Protein AF-A0A067M827-F1 (afdb_monomer)

Structure (mmCIF, N/CA/C/O backbone):
data_AF-A0A067M827-F1
#
_entry.id   AF-A0A067M827-F1
#
loop_
_atom_site.group_PDB
_atom_site.id
_atom_site.type_symbol
_atom_site.label_atom_id
_atom_site.label_alt_id
_atom_site.label_comp_id
_atom_site.label_asym_id
_atom_site.label_entity_id
_atom_site.label_seq_id
_atom_site.pdbx_PDB_ins_code
_atom_site.Cartn_x
_atom_site.Cartn_y
_atom_site.Cartn_z
_atom_site.occupancy
_atom_site.B_iso_or_equiv
_atom_site.auth_seq_id
_atom_site.auth_comp_id
_atom_site.auth_asym_id
_atom_site.auth_atom_id
_atom_site.pdbx_PDB_model_num
ATOM 1 N N . GLY A 1 1 ? 26.924 -1.541 -29.065 1.00 45.91 1 GLY A N 1
ATOM 2 C CA . GLY A 1 1 ? 27.030 -0.251 -28.357 1.00 45.91 1 GLY A CA 1
ATOM 3 C C . GLY A 1 1 ? 28.458 0.233 -28.459 1.00 45.91 1 GLY A C 1
ATOM 4 O O . GLY A 1 1 ? 29.341 -0.614 -28.509 1.00 45.91 1 GLY A O 1
ATOM 5 N N . ALA A 1 2 ? 28.676 1.545 -28.560 1.00 57.31 2 ALA A N 1
ATOM 6 C CA . ALA A 1 2 ? 30.017 2.132 -28.521 1.00 57.31 2 ALA A CA 1
ATOM 7 C C . ALA A 1 2 ? 30.667 1.875 -27.148 1.00 57.31 2 ALA A C 1
ATOM 9 O O . ALA A 1 2 ? 29.958 1.841 -26.142 1.00 57.31 2 ALA A O 1
ATOM 10 N N . ALA A 1 3 ? 31.983 1.651 -27.117 1.00 63.56 3 ALA A N 1
ATOM 11 C CA . ALA A 1 3 ? 32.717 1.482 -25.865 1.00 63.56 3 ALA A CA 1
ATOM 12 C C . ALA A 1 3 ? 32.660 2.792 -25.051 1.00 63.56 3 ALA A C 1
ATOM 14 O O . ALA A 1 3 ? 32.793 3.860 -25.654 1.00 63.56 3 ALA A O 1
ATOM 15 N N . PRO A 1 4 ? 32.415 2.736 -23.728 1.00 71.69 4 PRO A N 1
ATOM 16 C CA . PRO A 1 4 ? 32.413 3.931 -22.895 1.00 71.69 4 PRO A CA 1
ATOM 17 C C . PRO A 1 4 ? 33.818 4.530 -22.843 1.00 71.69 4 PRO A C 1
ATOM 19 O O . PRO A 1 4 ? 34.810 3.802 -22.839 1.00 71.69 4 PRO A O 1
ATOM 22 N N . ASP A 1 5 ? 33.881 5.856 -22.803 1.00 85.19 5 ASP A N 1
ATOM 23 C CA . ASP A 1 5 ? 35.130 6.586 -22.621 1.00 85.19 5 ASP A CA 1
ATOM 24 C C . ASP A 1 5 ? 35.617 6.329 -21.184 1.00 85.19 5 ASP A C 1
ATOM 26 O O . ASP A 1 5 ? 34.855 6.505 -20.226 1.00 85.19 5 ASP A O 1
ATOM 30 N N . VAL A 1 6 ? 36.837 5.813 -21.034 1.00 88.88 6 VAL A N 1
ATOM 31 C CA . VAL A 1 6 ? 37.409 5.361 -19.753 1.00 88.88 6 VAL A CA 1
ATOM 32 C C . VAL A 1 6 ? 38.687 6.132 -19.437 1.00 88.88 6 VAL A C 1
ATOM 34 O O . VAL A 1 6 ? 39.402 6.539 -20.349 1.00 88.88 6 VAL A O 1
ATOM 37 N N . ASP A 1 7 ? 38.962 6.361 -18.155 1.00 88.69 7 ASP A N 1
ATOM 38 C CA . ASP A 1 7 ? 40.200 6.992 -17.698 1.00 88.69 7 ASP A CA 1
ATOM 39 C C . ASP A 1 7 ? 41.394 6.019 -17.725 1.00 88.69 7 ASP A C 1
ATOM 41 O O . ASP A 1 7 ? 41.264 4.832 -18.036 1.00 88.69 7 ASP A O 1
ATOM 45 N N . ASP A 1 8 ? 42.573 6.522 -17.354 1.00 90.69 8 ASP A N 1
ATOM 46 C CA . ASP A 1 8 ? 43.815 5.741 -17.280 1.00 90.69 8 ASP A CA 1
ATOM 47 C C . ASP A 1 8 ? 43.753 4.577 -16.260 1.00 90.69 8 ASP A C 1
ATOM 49 O O . ASP A 1 8 ? 44.629 3.710 -16.254 1.00 90.69 8 ASP A O 1
ATOM 53 N N . LEU A 1 9 ? 42.724 4.533 -15.400 1.00 86.81 9 LEU A N 1
ATOM 54 C CA . LEU A 1 9 ? 42.446 3.465 -14.432 1.00 86.81 9 LEU A CA 1
ATOM 55 C C . LEU A 1 9 ? 41.333 2.509 -14.903 1.00 86.81 9 LEU A C 1
ATOM 57 O O . LEU A 1 9 ? 40.995 1.562 -14.190 1.00 86.81 9 LEU A O 1
ATOM 61 N N . GLY A 1 10 ? 40.775 2.724 -16.098 1.00 84.00 10 GLY A N 1
ATOM 62 C CA . GLY A 1 10 ? 39.690 1.925 -16.664 1.00 84.00 10 GLY A CA 1
ATOM 63 C C . GLY A 1 10 ? 38.307 2.245 -16.089 1.00 84.00 10 GLY A C 1
ATOM 64 O O . GLY A 1 10 ? 37.377 1.457 -16.275 1.00 84.00 10 GLY A O 1
ATOM 65 N N . LEU A 1 11 ? 38.148 3.371 -15.387 1.00 85.31 11 LEU A N 1
ATOM 66 C CA . LEU A 1 11 ? 36.860 3.833 -14.881 1.00 85.31 11 LEU A CA 1
ATOM 67 C C . LEU A 1 11 ? 36.136 4.664 -15.948 1.00 85.31 11 LEU A C 1
ATOM 69 O O . LEU A 1 11 ? 36.762 5.501 -16.596 1.00 85.31 11 LEU A O 1
ATOM 73 N N . PRO A 1 12 ? 34.816 4.492 -16.133 1.00 86.00 12 PRO A N 1
ATOM 74 C CA . PRO A 1 12 ? 34.054 5.310 -17.070 1.00 86.00 12 PRO A CA 1
ATOM 75 C C . PRO A 1 12 ? 34.134 6.795 -16.692 1.00 86.00 12 PRO A C 1
ATOM 77 O O . PRO A 1 12 ? 33.763 7.173 -15.581 1.00 86.00 12 PRO A O 1
ATOM 80 N N . THR A 1 13 ? 34.558 7.652 -17.623 1.00 85.75 13 THR A N 1
ATOM 81 C CA . THR A 1 13 ? 34.613 9.115 -17.420 1.00 85.75 13 THR A CA 1
ATOM 82 C C . THR A 1 13 ? 33.229 9.760 -17.468 1.00 85.75 13 THR A C 1
ATOM 84 O O . THR A 1 13 ? 33.041 10.905 -17.054 1.00 85.75 13 THR A O 1
ATOM 87 N N . SER A 1 14 ? 32.233 9.010 -17.940 1.00 77.88 14 SER A N 1
ATOM 88 C CA . SER A 1 14 ? 30.823 9.371 -17.910 1.00 77.88 14 SER A CA 1
ATOM 89 C C . SER A 1 14 ? 29.989 8.221 -17.338 1.00 77.88 14 SER A C 1
ATOM 91 O O . SER A 1 14 ? 30.293 7.048 -17.574 1.00 77.88 14 SER A O 1
ATOM 93 N N . PRO A 1 15 ? 28.930 8.523 -16.567 1.00 73.56 15 PRO A N 1
ATOM 94 C CA . PRO A 1 15 ? 28.070 7.492 -16.009 1.00 73.56 15 PRO A CA 1
ATOM 95 C C . PRO A 1 15 ? 27.348 6.758 -17.142 1.00 73.56 15 PRO A C 1
ATOM 97 O O . PRO A 1 15 ? 26.574 7.349 -17.891 1.00 73.56 15 PRO A O 1
ATOM 100 N N . THR A 1 16 ? 27.570 5.450 -17.244 1.00 75.38 16 THR A N 1
ATOM 101 C CA . THR A 1 16 ? 26.966 4.597 -18.281 1.00 75.38 16 THR A CA 1
ATOM 102 C C . THR A 1 16 ? 25.440 4.541 -18.204 1.00 75.38 16 THR A C 1
ATOM 104 O O . THR A 1 16 ? 24.781 4.334 -19.217 1.00 75.38 16 THR A O 1
ATOM 107 N N . TRP A 1 17 ? 24.876 4.716 -17.007 1.00 80.88 17 TRP A N 1
ATOM 108 C CA . TRP A 1 17 ? 23.445 4.891 -16.761 1.00 80.88 17 TRP A CA 1
ATOM 109 C C . TRP A 1 17 ? 23.229 5.411 -15.333 1.00 80.88 17 TRP A C 1
ATOM 111 O O . TRP A 1 17 ? 24.093 5.262 -14.468 1.00 80.88 17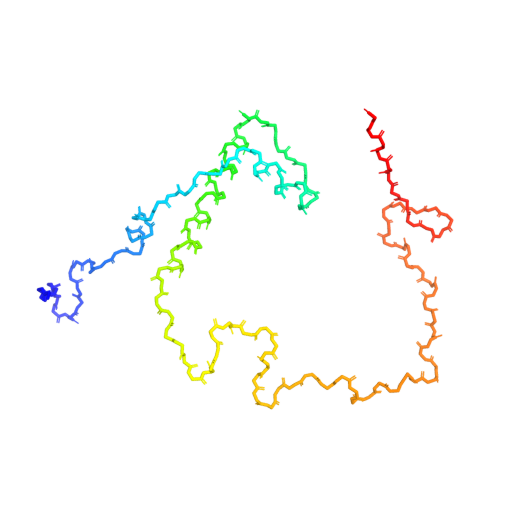 TRP A O 1
ATOM 121 N N . SER A 1 18 ? 22.067 6.015 -15.080 1.00 82.50 18 SER A N 1
ATOM 122 C CA . SER A 1 18 ? 21.645 6.452 -13.747 1.00 82.50 18 SER A CA 1
ATOM 123 C C . SER A 1 18 ? 20.378 5.710 -13.331 1.00 82.50 18 SER A C 1
ATOM 125 O O . SER A 1 18 ? 19.383 5.720 -14.057 1.00 82.50 18 SER A O 1
ATOM 127 N N . VAL A 1 19 ? 20.394 5.108 -12.138 1.00 81.75 19 VAL A N 1
ATOM 128 C CA . VAL A 1 19 ? 19.215 4.455 -11.542 1.00 81.75 19 VAL A CA 1
ATOM 129 C C . VAL A 1 19 ? 18.067 5.452 -11.401 1.00 81.75 19 VAL A C 1
ATOM 131 O O . VAL A 1 19 ? 16.937 5.138 -11.757 1.00 81.75 19 VAL A O 1
ATOM 134 N N . ASN A 1 20 ? 18.352 6.681 -10.961 1.00 81.06 20 ASN A N 1
ATOM 135 C CA . ASN A 1 20 ? 17.335 7.725 -10.843 1.00 81.06 20 ASN A CA 1
ATOM 136 C C . ASN A 1 20 ? 16.728 8.073 -12.200 1.00 81.06 20 ASN A C 1
ATOM 138 O O . ASN A 1 20 ? 15.518 8.241 -12.291 1.00 81.06 20 ASN A O 1
ATOM 142 N N . GLN A 1 21 ? 17.539 8.147 -13.257 1.00 81.31 21 GLN A N 1
ATOM 143 C CA . GLN A 1 21 ? 17.046 8.409 -14.609 1.00 81.31 21 GLN A CA 1
ATOM 144 C C . GLN A 1 21 ? 16.178 7.255 -15.129 1.00 81.31 21 GLN A C 1
ATOM 146 O O . GLN A 1 21 ? 15.137 7.501 -15.734 1.00 81.31 21 GLN A O 1
ATOM 151 N N . LEU A 1 22 ? 16.561 6.010 -14.833 1.00 81.44 22 LEU A N 1
ATOM 152 C CA . LEU A 1 22 ? 15.780 4.821 -15.167 1.00 81.44 22 LEU A CA 1
ATOM 153 C C . LEU A 1 22 ? 14.437 4.806 -14.424 1.00 81.44 22 LEU A C 1
ATOM 155 O O . LEU A 1 22 ? 13.390 4.703 -15.054 1.00 81.44 22 LEU A O 1
ATOM 159 N N . LEU A 1 23 ? 14.442 4.983 -13.102 1.00 77.12 23 LEU A N 1
ATOM 160 C CA . LEU A 1 23 ? 13.221 5.030 -12.292 1.00 77.12 23 LEU A CA 1
ATOM 161 C C . LEU A 1 23 ? 12.320 6.208 -12.689 1.00 77.12 23 LEU A C 1
ATOM 163 O O . LEU A 1 23 ? 11.101 6.066 -12.736 1.00 77.12 23 LEU A O 1
ATOM 167 N N . SER A 1 24 ? 12.925 7.342 -13.058 1.00 80.44 24 SER A N 1
ATOM 168 C CA . SER A 1 24 ? 12.226 8.540 -13.537 1.00 80.44 24 SER A CA 1
ATOM 169 C C . SER A 1 24 ? 11.585 8.376 -14.919 1.00 80.44 24 SER A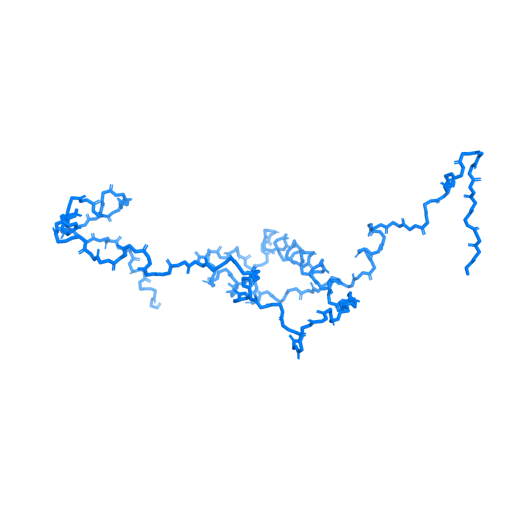 C 1
ATOM 171 O O . SER A 1 24 ? 10.779 9.222 -15.306 1.00 80.44 24 SER A O 1
ATOM 173 N 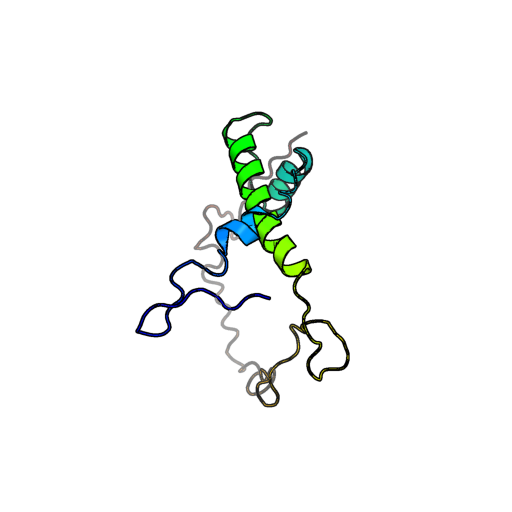N . SER A 1 25 ? 11.900 7.308 -15.652 1.00 80.81 25 SER A N 1
ATOM 174 C CA . SER A 1 25 ? 11.302 7.029 -16.961 1.00 80.81 25 SER A CA 1
ATOM 175 C C . SER A 1 25 ? 9.966 6.281 -16.877 1.00 80.81 25 SER A C 1
ATOM 177 O O . SER A 1 25 ? 9.192 6.307 -17.831 1.00 80.81 25 SER A O 1
ATOM 179 N N . TYR A 1 26 ? 9.651 5.657 -15.735 1.00 81.38 26 TYR A N 1
ATOM 180 C CA . TYR A 1 26 ? 8.400 4.912 -15.573 1.00 81.38 26 TYR A CA 1
ATOM 181 C C . TYR A 1 26 ? 7.208 5.844 -15.333 1.00 81.38 26 TYR A C 1
ATOM 183 O O . TYR A 1 26 ? 7.367 6.841 -14.630 1.00 81.38 26 TYR A O 1
ATOM 191 N N . PRO A 1 27 ? 6.010 5.553 -15.856 1.00 79.38 27 PRO A N 1
ATOM 192 C CA . PRO A 1 27 ? 4.832 6.369 -15.582 1.00 79.38 27 PRO A CA 1
ATOM 193 C C . PRO A 1 27 ? 4.465 6.306 -14.093 1.00 79.38 27 PRO A C 1
ATOM 195 O O . PRO A 1 27 ? 4.480 5.234 -13.497 1.00 79.38 27 PRO A O 1
ATOM 198 N N . THR A 1 28 ? 4.124 7.447 -13.490 1.00 77.81 28 THR A N 1
ATOM 199 C CA . THR A 1 28 ? 3.562 7.477 -12.132 1.00 77.81 28 THR A CA 1
ATOM 200 C C . THR A 1 28 ? 2.049 7.272 -12.229 1.00 77.81 28 THR A C 1
ATOM 202 O O . THR A 1 28 ? 1.364 8.137 -12.787 1.00 77.81 28 THR A O 1
ATOM 205 N N . PRO A 1 29 ? 1.494 6.162 -11.720 1.00 79.62 29 PRO A N 1
ATOM 206 C CA . PRO A 1 29 ? 0.056 5.956 -11.744 1.00 79.62 29 PRO A CA 1
ATOM 207 C C . PRO A 1 29 ? -0.633 6.943 -10.803 1.00 79.62 29 PRO A C 1
ATOM 209 O O . PRO A 1 29 ? -0.166 7.224 -9.700 1.00 79.62 29 PRO A O 1
ATOM 212 N N . THR A 1 30 ? -1.764 7.483 -11.251 1.00 80.12 30 THR A N 1
ATOM 213 C CA . THR A 1 30 ? -2.583 8.378 -10.431 1.00 80.12 30 THR A CA 1
ATOM 214 C C . THR A 1 30 ? -3.604 7.555 -9.656 1.00 80.12 30 THR A C 1
ATOM 216 O O . THR A 1 30 ? -4.408 6.834 -10.247 1.00 80.12 30 THR A O 1
ATOM 219 N N . LEU A 1 31 ? -3.578 7.665 -8.330 1.00 84.31 31 LEU A N 1
ATOM 220 C CA . LEU A 1 31 ? -4.570 7.053 -7.451 1.00 84.31 31 LEU A CA 1
ATOM 221 C C . LEU A 1 31 ? -5.894 7.815 -7.535 1.00 84.31 31 LEU A C 1
ATOM 223 O O . LEU A 1 31 ? -5.937 9.029 -7.343 1.00 84.31 31 LEU A O 1
ATOM 227 N N . ALA A 1 32 ? -6.990 7.099 -7.794 1.00 89.06 32 ALA A N 1
ATOM 228 C CA . ALA A 1 32 ? -8.320 7.690 -7.710 1.00 89.06 32 ALA A CA 1
ATOM 229 C C . ALA A 1 32 ? -8.638 8.049 -6.242 1.00 89.06 32 ALA A C 1
ATOM 231 O O . ALA A 1 32 ? -8.386 7.213 -5.368 1.00 89.06 32 ALA A O 1
ATOM 232 N N . PRO A 1 33 ? -9.257 9.210 -5.953 1.00 87.00 33 PRO A N 1
ATOM 233 C CA . PRO A 1 33 ? -9.526 9.648 -4.579 1.00 87.00 33 PRO A CA 1
ATOM 234 C C . PRO A 1 33 ? -10.268 8.605 -3.730 1.00 87.00 33 PRO A C 1
ATOM 236 O O . PRO A 1 33 ? -9.846 8.279 -2.623 1.00 87.00 33 PRO A O 1
ATOM 239 N N . GLY A 1 34 ? -11.297 7.965 -4.297 1.00 90.25 34 GLY A N 1
ATOM 240 C CA . GLY A 1 34 ? -12.046 6.909 -3.607 1.00 90.25 34 GLY A CA 1
ATOM 241 C C . GLY A 1 34 ? -11.221 5.656 -3.277 1.00 90.25 34 GLY A C 1
ATOM 242 O O . GLY A 1 34 ? -11.569 4.916 -2.362 1.00 90.25 34 GLY A O 1
ATOM 243 N N . THR A 1 35 ? -10.106 5.416 -3.976 1.00 91.50 35 THR A N 1
ATOM 244 C CA . THR A 1 35 ? -9.190 4.311 -3.640 1.00 91.50 35 THR A CA 1
ATOM 245 C C . THR A 1 35 ? -8.388 4.629 -2.386 1.00 91.50 35 THR A C 1
ATOM 247 O O . THR A 1 35 ? -8.201 3.745 -1.555 1.00 91.50 35 THR A O 1
ATOM 250 N N . LEU A 1 36 ? -7.956 5.882 -2.210 1.00 91.00 36 LEU A N 1
ATOM 251 C CA . LEU A 1 36 ? -7.231 6.300 -1.011 1.00 91.00 36 LEU A CA 1
ATOM 252 C C . LEU A 1 36 ? -8.117 6.178 0.232 1.00 91.00 36 LEU A C 1
ATOM 254 O O . LEU A 1 36 ? -7.676 5.617 1.234 1.00 91.00 36 LEU A O 1
ATOM 258 N N . VAL A 1 37 ? -9.376 6.614 0.139 1.00 92.88 37 VAL A N 1
ATOM 259 C CA . VAL A 1 37 ? -10.370 6.450 1.212 1.00 92.88 37 VAL A CA 1
ATOM 260 C C . VAL A 1 37 ? -10.557 4.972 1.553 1.00 92.88 37 VAL A C 1
ATOM 262 O O . VAL A 1 37 ? -10.390 4.576 2.704 1.00 92.88 37 VAL A O 1
ATOM 265 N N . ARG A 1 38 ? -10.784 4.128 0.539 1.00 93.62 38 ARG A N 1
ATOM 266 C CA . ARG A 1 38 ? -10.950 2.682 0.728 1.00 93.62 38 ARG A CA 1
ATOM 267 C C . ARG A 1 38 ? -9.728 2.019 1.374 1.00 93.62 38 ARG A C 1
ATOM 269 O O . ARG A 1 38 ? -9.883 1.101 2.173 1.00 93.62 38 ARG A O 1
ATOM 276 N N . LEU A 1 39 ? -8.514 2.452 1.034 1.00 93.81 39 LEU A N 1
ATOM 277 C CA . LEU A 1 39 ? -7.290 1.939 1.656 1.00 93.81 39 LEU A CA 1
ATOM 278 C C . LEU A 1 39 ? -7.208 2.303 3.141 1.00 93.81 39 LEU A C 1
ATOM 280 O O . LEU A 1 39 ? -6.807 1.460 3.939 1.00 93.81 39 LEU A O 1
ATOM 284 N N . HIS A 1 40 ? -7.624 3.514 3.521 1.00 94.19 40 HIS A N 1
ATOM 285 C CA . HIS A 1 40 ? -7.669 3.912 4.929 1.00 94.19 40 HIS A CA 1
ATOM 286 C C . HIS A 1 40 ? -8.698 3.090 5.698 1.00 94.19 40 HIS A C 1
ATOM 288 O O . HIS A 1 40 ? -8.377 2.568 6.760 1.00 94.19 40 HIS A O 1
ATOM 294 N N . GLU A 1 41 ? -9.882 2.879 5.126 1.00 93.56 41 GLU A N 1
ATOM 295 C CA . GLU A 1 41 ? -10.910 2.025 5.728 1.00 93.56 41 GLU A CA 1
ATOM 296 C C . GLU A 1 41 ? -10.402 0.595 5.969 1.00 93.56 41 GLU A C 1
ATOM 298 O O . GLU A 1 41 ? -10.562 0.057 7.063 1.00 93.56 41 GLU A O 1
ATOM 303 N N . LEU A 1 42 ? -9.735 -0.011 4.978 1.00 95.69 42 LEU A N 1
ATOM 304 C CA . LEU A 1 42 ? -9.166 -1.360 5.098 1.00 95.69 42 LEU A CA 1
ATOM 305 C C . LEU A 1 42 ? -8.027 -1.443 6.121 1.00 95.69 42 LEU A C 1
ATOM 307 O O . LEU A 1 42 ? -7.835 -2.489 6.736 1.00 95.69 42 LEU A O 1
ATOM 311 N N . ALA A 1 43 ? -7.283 -0.353 6.302 1.00 94.62 43 ALA A N 1
ATOM 312 C CA . ALA A 1 43 ? -6.221 -0.243 7.294 1.00 94.62 43 ALA A CA 1
ATOM 313 C C . ALA A 1 43 ? -6.732 0.170 8.688 1.00 94.62 43 ALA A C 1
ATOM 315 O O . ALA A 1 43 ? -5.918 0.367 9.588 1.00 94.62 43 ALA A O 1
ATOM 316 N N . ALA A 1 44 ? -8.053 0.315 8.871 1.00 93.31 44 ALA A N 1
ATOM 317 C CA . ALA A 1 44 ? -8.671 0.865 10.080 1.00 93.31 44 ALA A CA 1
ATOM 318 C C . ALA A 1 44 ? -8.126 2.259 10.467 1.00 93.31 44 ALA A C 1
ATOM 320 O O . ALA A 1 44 ? -8.029 2.606 11.644 1.00 93.31 44 ALA A O 1
ATOM 321 N N . LEU A 1 45 ? -7.776 3.066 9.463 1.00 92.81 45 LEU A N 1
ATOM 322 C CA . LEU A 1 45 ? -7.314 4.444 9.599 1.00 92.81 45 LEU A CA 1
ATOM 323 C C . LEU A 1 45 ? -8.431 5.432 9.255 1.00 92.81 45 LEU A C 1
ATOM 325 O O . LEU A 1 45 ? -9.332 5.146 8.467 1.00 92.81 45 LEU A O 1
ATOM 329 N N . VAL A 1 46 ? -8.334 6.640 9.809 1.00 91.62 46 VAL A N 1
ATOM 330 C CA . VAL A 1 46 ? -9.206 7.758 9.435 1.00 91.62 46 VAL A CA 1
ATOM 331 C C . VAL A 1 46 ? -8.597 8.467 8.220 1.00 91.62 46 VAL A C 1
ATOM 333 O O . VAL A 1 46 ? -7.461 8.936 8.320 1.00 91.62 46 VAL A O 1
ATOM 336 N N . PRO A 1 47 ? -9.301 8.552 7.075 1.00 90.88 47 PRO A N 1
ATOM 337 C CA . PRO A 1 47 ? -8.782 9.244 5.902 1.00 90.88 47 PRO A CA 1
ATOM 338 C C . PRO A 1 47 ? -8.710 10.762 6.135 1.00 90.88 47 PRO A C 1
ATOM 340 O O . PRO A 1 47 ? -9.575 11.321 6.820 1.00 90.88 47 PRO A O 1
ATOM 343 N N . PRO A 1 48 ? -7.714 11.454 5.550 1.00 91.75 48 PRO A N 1
ATOM 344 C CA . PRO A 1 48 ? -7.707 12.910 5.525 1.00 91.75 48 PRO A CA 1
ATOM 345 C C . PRO A 1 48 ? -8.896 13.441 4.700 1.00 91.75 48 PRO A C 1
ATOM 347 O O . PRO A 1 48 ? -9.395 12.730 3.825 1.00 91.75 48 PRO A O 1
ATOM 350 N N . PRO A 1 49 ? -9.360 14.680 4.945 1.00 91.06 49 PRO A N 1
ATOM 351 C CA . PRO A 1 49 ? -10.465 15.262 4.189 1.00 91.06 49 PRO A CA 1
ATOM 352 C C . PRO A 1 49 ? -10.166 15.344 2.687 1.00 91.06 49 PRO A C 1
ATOM 354 O O . PRO A 1 49 ? -9.072 15.746 2.283 1.00 91.06 49 PRO A O 1
ATOM 357 N N . ASP A 1 50 ? -11.157 15.029 1.854 1.00 84.62 50 ASP A N 1
ATOM 358 C CA . ASP A 1 50 ? -11.025 15.134 0.400 1.00 84.62 50 ASP A CA 1
ATOM 359 C C . ASP A 1 50 ? -10.654 16.566 -0.016 1.00 84.62 50 ASP A C 1
ATOM 361 O O . ASP A 1 50 ? -11.283 17.546 0.389 1.00 84.62 50 ASP A O 1
ATOM 365 N N . GLY A 1 51 ? -9.613 16.688 -0.841 1.00 84.06 51 GLY A N 1
ATOM 366 C CA . GLY A 1 51 ? -9.101 17.979 -1.309 1.00 84.06 51 GLY A CA 1
ATOM 367 C C . GLY A 1 51 ? -8.204 18.717 -0.311 1.00 84.06 51 GLY A C 1
ATOM 368 O O . GLY A 1 51 ? -7.750 19.819 -0.620 1.00 84.06 51 GLY A O 1
ATOM 369 N N . SER A 1 52 ? -7.903 18.131 0.853 1.00 91.06 52 SER A N 1
ATOM 370 C CA . SER A 1 52 ? -6.907 18.693 1.767 1.00 91.06 52 SER A CA 1
ATOM 371 C C . SER A 1 52 ? -5.483 18.593 1.178 1.00 91.06 52 SER A C 1
ATOM 373 O O . SER A 1 52 ? -5.208 17.745 0.310 1.00 91.06 52 SER A O 1
ATOM 375 N N . PRO A 1 53 ? -4.541 19.455 1.609 1.00 92.44 53 PRO A N 1
ATOM 376 C CA . PRO A 1 53 ? -3.146 19.348 1.186 1.00 92.44 53 PRO A CA 1
ATOM 377 C C . PRO A 1 53 ? -2.520 18.020 1.632 1.00 92.44 53 PRO A C 1
ATOM 379 O O . PRO A 1 53 ? -1.724 17.445 0.890 1.00 92.44 53 PRO A O 1
ATOM 382 N N . GLU A 1 54 ? -2.930 17.488 2.785 1.00 91.00 54 GLU A N 1
ATOM 383 C CA . GLU A 1 54 ? -2.510 16.176 3.284 1.00 91.00 54 GLU A CA 1
ATOM 384 C C . GLU A 1 54 ? -3.002 15.049 2.370 1.00 91.00 54 GLU A C 1
ATOM 386 O O . GLU A 1 54 ? -2.223 14.168 2.013 1.00 91.00 54 GLU A O 1
ATOM 391 N N . PHE A 1 55 ? -4.260 15.104 1.916 1.00 92.19 55 PHE A N 1
ATOM 392 C CA . PHE A 1 55 ? -4.815 14.136 0.965 1.00 92.19 55 PHE A CA 1
ATOM 393 C C . PHE A 1 55 ? -4.022 14.113 -0.348 1.00 92.19 55 PHE A C 1
ATOM 395 O O . PHE A 1 55 ? -3.699 13.051 -0.891 1.00 92.19 55 PHE A O 1
ATOM 402 N N . SER A 1 56 ? -3.687 15.299 -0.857 1.00 90.69 56 SER A N 1
ATOM 403 C CA . SER A 1 56 ? -2.929 15.459 -2.102 1.00 90.69 56 SER A CA 1
ATOM 404 C C . SER A 1 56 ? -1.481 14.982 -1.952 1.00 90.69 56 SER A C 1
ATOM 406 O O . SER A 1 56 ? -0.957 14.312 -2.843 1.00 90.69 56 SER A O 1
ATOM 408 N N . GLY A 1 57 ? -0.847 15.285 -0.814 1.00 91.75 57 GLY A N 1
ATOM 409 C CA . GLY A 1 57 ? 0.490 14.800 -0.472 1.00 91.75 57 GLY A CA 1
ATOM 410 C C . GLY A 1 57 ? 0.539 13.276 -0.413 1.00 91.75 57 GLY A C 1
ATOM 411 O O . GLY A 1 57 ? 1.346 12.661 -1.108 1.00 91.75 57 GLY A O 1
ATOM 412 N N . LEU A 1 58 ? -0.400 12.667 0.311 1.00 91.56 58 LEU A N 1
ATOM 413 C CA . LEU A 1 58 ? -0.472 11.218 0.474 1.00 91.56 58 LEU A CA 1
ATOM 414 C C . LEU A 1 58 ? -0.776 10.491 -0.843 1.00 91.56 58 LEU A C 1
ATOM 416 O O . LEU A 1 58 ? -0.194 9.447 -1.131 1.00 91.56 58 LEU A O 1
ATOM 420 N N . SER A 1 59 ? -1.642 11.065 -1.684 1.00 91.00 59 SER A N 1
ATOM 421 C CA . SER A 1 59 ? -1.924 10.534 -3.025 1.00 91.00 59 SER A CA 1
ATOM 422 C C . SER A 1 59 ? -0.673 10.515 -3.906 1.00 91.00 59 SER A C 1
ATOM 424 O O . SER A 1 59 ? -0.448 9.549 -4.638 1.00 91.00 59 SER A O 1
ATOM 426 N N . ARG A 1 60 ? 0.152 11.567 -3.828 1.00 91.00 60 ARG A N 1
ATOM 427 C CA . ARG A 1 60 ? 1.420 11.655 -4.563 1.00 91.00 60 ARG A CA 1
ATOM 428 C C . ARG A 1 60 ? 2.425 10.624 -4.056 1.00 91.00 60 ARG A C 1
ATOM 430 O O . ARG A 1 60 ? 2.979 9.888 -4.864 1.00 91.00 60 ARG A O 1
ATOM 437 N N . GLU A 1 61 ? 2.624 10.550 -2.744 1.00 90.69 61 GLU A N 1
ATOM 438 C CA . GLU A 1 61 ? 3.574 9.622 -2.116 1.00 90.69 61 GLU A CA 1
ATOM 439 C C . GLU A 1 61 ? 3.230 8.160 -2.421 1.00 90.69 61 GLU A C 1
ATOM 441 O O . GLU A 1 61 ? 4.088 7.386 -2.847 1.00 90.69 61 GLU A O 1
ATOM 446 N N . LEU A 1 62 ? 1.954 7.782 -2.300 1.00 91.38 62 LEU A N 1
ATOM 447 C CA . LEU A 1 62 ? 1.502 6.444 -2.677 1.00 91.38 62 LEU A CA 1
ATOM 448 C C . LEU A 1 62 ? 1.685 6.179 -4.178 1.00 91.38 62 LEU A C 1
ATOM 450 O O . LEU A 1 62 ? 2.073 5.075 -4.555 1.00 91.38 62 LEU A O 1
ATOM 454 N N . GLY A 1 63 ? 1.453 7.173 -5.039 1.00 89.62 63 GLY A N 1
ATOM 455 C CA . GLY A 1 63 ? 1.708 7.055 -6.478 1.00 89.62 63 GLY A CA 1
ATOM 456 C C . GLY A 1 63 ? 3.181 6.780 -6.800 1.00 89.62 63 GLY A C 1
ATOM 457 O O . GLY A 1 63 ? 3.486 5.921 -7.630 1.00 89.62 63 GLY A O 1
ATOM 458 N N . GLU A 1 64 ? 4.103 7.454 -6.109 1.00 87.94 64 GLU A N 1
ATOM 459 C CA . GLU A 1 64 ? 5.546 7.220 -6.235 1.00 87.94 64 GLU A CA 1
ATOM 460 C C . GLU A 1 64 ? 5.944 5.813 -5.770 1.00 87.94 64 GLU A C 1
ATOM 462 O O . GLU A 1 64 ? 6.726 5.140 -6.444 1.00 87.94 64 GLU A O 1
ATOM 467 N N . LEU A 1 65 ? 5.363 5.322 -4.673 1.00 88.81 65 LEU A N 1
ATOM 468 C CA . LEU A 1 65 ? 5.589 3.951 -4.209 1.00 88.81 65 LEU A CA 1
ATOM 469 C C . LEU A 1 65 ? 5.071 2.915 -5.209 1.00 88.81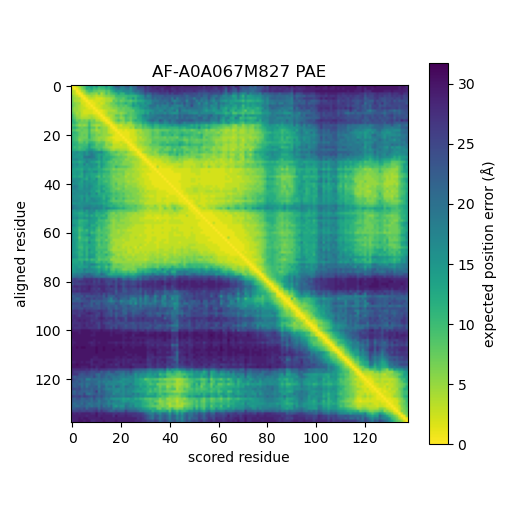 65 LEU A C 1
ATOM 471 O O . LEU A 1 65 ? 5.774 1.952 -5.521 1.00 88.81 65 LEU A O 1
ATOM 475 N N . ILE A 1 66 ? 3.868 3.119 -5.754 1.00 88.94 66 ILE A N 1
ATOM 476 C CA . ILE A 1 66 ? 3.303 2.211 -6.757 1.00 88.94 66 ILE A CA 1
ATOM 477 C C . ILE A 1 66 ? 4.216 2.166 -7.981 1.00 88.94 66 ILE A C 1
ATOM 479 O O . ILE A 1 66 ? 4.551 1.078 -8.437 1.00 88.94 66 ILE A O 1
ATOM 483 N N . ARG A 1 67 ? 4.691 3.315 -8.467 1.00 86.38 67 ARG A N 1
ATOM 484 C CA . ARG A 1 67 ? 5.624 3.392 -9.600 1.00 86.38 67 ARG A CA 1
ATOM 485 C C . ARG A 1 67 ? 6.863 2.513 -9.406 1.00 86.38 67 ARG A C 1
ATOM 487 O O . ARG A 1 67 ? 7.276 1.821 -10.335 1.00 86.38 67 ARG A O 1
ATOM 494 N N . LEU A 1 68 ? 7.453 2.524 -8.210 1.00 85.44 68 LEU A N 1
ATOM 495 C CA . LEU A 1 68 ? 8.613 1.686 -7.895 1.00 85.44 68 LEU A CA 1
ATOM 496 C C . LEU A 1 68 ? 8.268 0.193 -7.956 1.00 85.44 68 LEU A C 1
ATOM 498 O O . LEU A 1 68 ? 9.025 -0.594 -8.520 1.00 85.44 68 LEU A O 1
ATOM 502 N N . VAL A 1 69 ? 7.111 -0.198 -7.421 1.00 85.25 69 VAL A N 1
ATOM 503 C CA . VAL A 1 69 ? 6.637 -1.590 -7.460 1.00 85.25 69 VAL A CA 1
ATOM 504 C C . VAL A 1 69 ? 6.296 -2.021 -8.889 1.00 85.25 69 VAL A C 1
ATOM 506 O O . VAL A 1 69 ? 6.548 -3.159 -9.277 1.00 85.25 69 VAL A O 1
ATOM 509 N N . GLU A 1 70 ? 5.767 -1.121 -9.712 1.00 82.81 70 GLU A N 1
ATOM 510 C CA . GLU A 1 70 ? 5.473 -1.416 -11.112 1.00 82.81 70 GLU A CA 1
ATOM 511 C C . GLU A 1 70 ? 6.727 -1.625 -11.954 1.00 82.81 70 GLU A C 1
ATOM 513 O O . GLU A 1 70 ? 6.706 -2.468 -12.848 1.00 82.81 70 GLU A O 1
ATOM 518 N N . ALA A 1 71 ? 7.836 -0.957 -11.629 1.00 81.19 71 ALA A N 1
ATOM 519 C CA . ALA A 1 71 ? 9.116 -1.205 -12.286 1.00 81.19 71 ALA A CA 1
ATOM 520 C C . ALA A 1 71 ? 9.583 -2.666 -12.125 1.00 81.19 71 ALA A C 1
ATOM 522 O O . ALA A 1 71 ? 10.204 -3.217 -13.032 1.00 81.19 71 ALA A O 1
ATOM 523 N N . VAL A 1 72 ? 9.222 -3.334 -11.021 1.00 82.00 72 VAL A N 1
ATOM 524 C CA . VAL A 1 72 ? 9.525 -4.761 -10.804 1.00 82.00 72 VAL A CA 1
ATOM 525 C C . VAL A 1 72 ? 8.789 -5.655 -11.804 1.00 82.00 72 VAL A C 1
ATOM 527 O O . VAL A 1 72 ? 9.327 -6.682 -12.207 1.00 82.00 72 VAL A O 1
ATOM 530 N N . LYS A 1 73 ? 7.602 -5.254 -12.283 1.00 78.19 73 LYS A N 1
ATOM 531 C CA . LYS A 1 73 ? 6.842 -6.021 -13.289 1.00 78.19 73 LYS A CA 1
ATOM 532 C C . LYS A 1 73 ? 7.581 -6.139 -14.628 1.00 78.19 73 LYS A C 1
ATOM 534 O O . LYS A 1 73 ? 7.264 -7.024 -15.415 1.00 78.19 73 LYS A O 1
ATOM 539 N N . LEU A 1 74 ? 8.525 -5.239 -14.902 1.00 76.06 74 LEU A N 1
ATOM 540 C CA . LEU A 1 74 ? 9.287 -5.201 -16.153 1.00 76.06 74 LEU A CA 1
ATOM 541 C C . LEU A 1 74 ? 10.554 -6.061 -16.104 1.00 76.06 74 LEU A C 1
ATOM 543 O O . LEU A 1 74 ? 11.180 -6.292 -17.138 1.00 76.06 74 LEU A O 1
ATOM 547 N N . VAL A 1 75 ? 10.937 -6.537 -14.919 1.00 77.88 75 VAL A N 1
ATOM 548 C CA . VAL A 1 75 ? 12.089 -7.419 -14.752 1.00 77.88 75 VAL A CA 1
ATOM 549 C C . VAL A 1 75 ? 11.711 -8.816 -15.232 1.00 77.88 75 VAL A C 1
ATOM 551 O O . VAL A 1 75 ? 10.764 -9.425 -14.734 1.00 77.88 75 VAL A O 1
ATOM 554 N N . HIS A 1 76 ? 12.470 -9.343 -16.193 1.00 73.38 76 HIS A N 1
ATOM 555 C CA . HIS A 1 76 ? 12.350 -10.741 -16.583 1.00 73.38 76 HIS A CA 1
ATOM 556 C C . HIS A 1 76 ? 12.982 -11.602 -15.489 1.00 73.38 76 HIS A C 1
ATOM 558 O O . HIS A 1 76 ? 14.196 -11.585 -15.295 1.00 73.38 76 HIS A O 1
ATOM 564 N N . VAL A 1 77 ? 12.150 -12.311 -14.735 1.00 70.81 77 VAL A N 1
ATOM 565 C CA . VAL A 1 77 ? 12.621 -13.307 -13.776 1.00 70.81 77 VAL A CA 1
ATOM 566 C C . VAL A 1 77 ? 12.724 -14.625 -14.531 1.00 70.81 77 VAL A C 1
ATOM 568 O O . VAL A 1 77 ? 11.698 -15.228 -14.854 1.00 70.81 77 VAL A O 1
ATOM 571 N N . ASP A 1 78 ? 13.951 -15.062 -14.825 1.00 66.69 78 ASP A N 1
ATOM 572 C CA .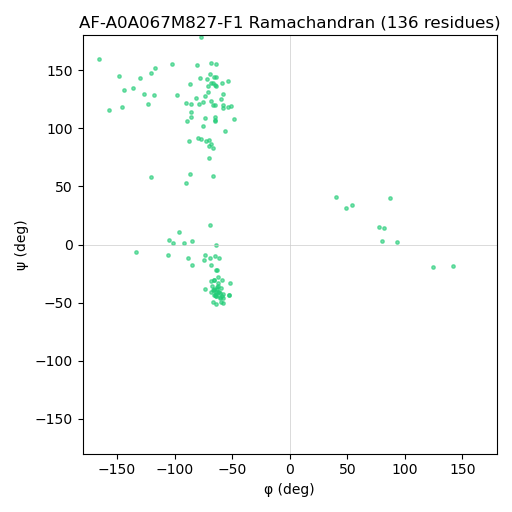 ASP A 1 78 ? 14.181 -16.412 -15.335 1.00 66.69 78 ASP A CA 1
ATOM 573 C C . ASP A 1 78 ? 13.627 -17.400 -14.306 1.00 66.69 78 ASP A C 1
ATOM 575 O O . ASP A 1 78 ? 14.026 -17.402 -13.137 1.00 66.69 78 ASP A O 1
ATOM 579 N N . ARG A 1 79 ? 12.658 -18.219 -14.727 1.00 59.94 79 ARG A N 1
ATOM 580 C CA . ARG A 1 79 ? 12.067 -19.276 -13.899 1.00 59.94 79 ARG A CA 1
ATOM 581 C C . ARG A 1 79 ? 13.132 -20.343 -13.631 1.00 59.94 79 ARG A C 1
ATOM 583 O O . ARG A 1 79 ? 13.226 -21.337 -14.344 1.00 59.94 79 ARG A O 1
ATOM 590 N N . GLY A 1 80 ? 13.976 -20.113 -12.631 1.00 52.00 80 GLY A N 1
ATOM 591 C CA . GLY A 1 80 ? 15.002 -21.054 -12.202 1.00 52.00 80 GLY A CA 1
ATOM 592 C C . GLY A 1 80 ? 14.375 -22.332 -11.644 1.00 52.00 80 GLY A C 1
ATOM 593 O O . GLY A 1 80 ? 13.817 -22.308 -10.554 1.00 52.00 80 GLY A O 1
ATOM 594 N N . SER A 1 81 ? 14.467 -23.424 -12.411 1.00 50.06 81 SER A N 1
ATOM 595 C CA . SER A 1 81 ? 14.419 -24.839 -11.986 1.00 50.06 81 SER A CA 1
ATOM 596 C C . SER A 1 81 ? 13.412 -25.228 -10.885 1.00 50.06 81 SER A C 1
ATOM 598 O O . SER A 1 81 ? 13.725 -26.033 -10.011 1.00 50.06 81 SER A O 1
ATOM 600 N N . GLY A 1 82 ? 12.199 -24.687 -10.943 1.00 50.88 82 GLY A N 1
ATOM 601 C CA . GLY A 1 82 ? 11.036 -25.127 -10.177 1.00 50.88 82 GLY A CA 1
ATOM 602 C C . GLY A 1 82 ? 9.808 -24.932 -11.059 1.00 50.88 82 GLY A C 1
ATOM 603 O O . GLY A 1 82 ? 9.553 -23.820 -11.510 1.00 50.88 82 GLY A O 1
ATOM 604 N N . ASP A 1 83 ? 9.112 -26.020 -11.372 1.00 52.53 83 ASP A N 1
ATOM 605 C CA . ASP A 1 83 ? 8.183 -26.174 -12.506 1.00 52.53 83 ASP A CA 1
ATOM 606 C C . ASP A 1 83 ? 6.864 -25.372 -12.434 1.00 52.53 83 ASP A C 1
ATOM 608 O O . ASP A 1 83 ? 5.934 -25.648 -13.175 1.00 52.53 83 ASP A O 1
ATOM 612 N N . ASP A 1 84 ? 6.741 -24.348 -11.588 1.00 54.22 84 ASP A N 1
ATOM 613 C CA . ASP A 1 84 ? 5.586 -23.451 -11.657 1.00 54.22 84 ASP A CA 1
ATOM 614 C C . ASP A 1 84 ? 5.912 -22.090 -11.040 1.00 54.22 84 ASP A C 1
ATOM 616 O O . ASP A 1 84 ? 6.206 -21.967 -9.854 1.00 54.22 84 ASP A O 1
ATOM 620 N N . GLY A 1 85 ? 5.896 -21.052 -11.878 1.00 56.25 85 GLY A N 1
ATOM 621 C CA . GLY A 1 85 ? 6.326 -19.681 -11.592 1.00 56.25 85 GLY A CA 1
ATOM 622 C C . GLY A 1 85 ? 5.476 -18.903 -10.579 1.00 56.25 85 GLY A C 1
ATOM 623 O O . GLY A 1 85 ? 4.977 -17.829 -10.909 1.00 56.25 85 GLY A O 1
ATOM 624 N N . ILE A 1 86 ? 5.355 -19.407 -9.353 1.00 56.41 86 ILE A N 1
ATOM 625 C CA . ILE A 1 86 ? 4.835 -18.721 -8.168 1.00 56.41 86 ILE A CA 1
ATOM 626 C C . ILE A 1 86 ? 5.939 -18.788 -7.097 1.00 56.41 86 ILE A C 1
ATOM 628 O O . ILE A 1 86 ? 6.326 -19.894 -6.723 1.00 56.41 86 ILE A O 1
ATOM 632 N N . PRO A 1 87 ? 6.464 -17.664 -6.567 1.00 63.62 87 PRO A N 1
ATOM 633 C CA . PRO A 1 87 ? 7.350 -17.720 -5.408 1.00 63.62 87 PRO A CA 1
ATOM 634 C C . PRO A 1 87 ? 6.556 -18.252 -4.209 1.00 63.62 87 PRO A C 1
ATOM 636 O O . PRO A 1 87 ? 5.662 -17.588 -3.680 1.00 63.62 87 PRO A O 1
ATOM 639 N N . ASP A 1 88 ? 6.832 -19.499 -3.839 1.00 58.19 88 ASP A N 1
ATOM 640 C CA . ASP A 1 88 ? 5.984 -20.262 -2.934 1.00 58.19 88 ASP A CA 1
ATOM 641 C C . ASP A 1 88 ? 6.338 -19.977 -1.469 1.00 58.19 88 ASP A C 1
ATOM 643 O O . ASP A 1 88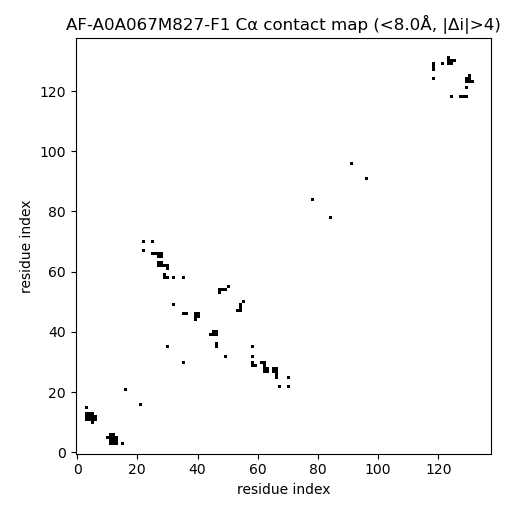 ? 7.360 -20.429 -0.957 1.00 58.19 88 ASP A O 1
ATOM 647 N N . ALA A 1 89 ? 5.449 -19.281 -0.755 1.00 56.19 89 ALA A N 1
ATOM 648 C CA . ALA A 1 89 ? 5.553 -19.050 0.691 1.00 56.19 89 ALA A CA 1
ATOM 649 C C . ALA A 1 89 ? 5.470 -20.343 1.536 1.00 56.19 89 ALA A C 1
ATOM 651 O O . ALA A 1 89 ? 5.535 -20.295 2.763 1.00 56.19 89 ALA A O 1
ATOM 652 N N . ARG A 1 90 ? 5.308 -21.502 0.889 1.00 57.84 90 ARG A N 1
ATOM 653 C CA . ARG A 1 90 ? 5.323 -22.836 1.498 1.00 57.84 90 ARG A CA 1
ATOM 654 C C . ARG A 1 90 ? 6.613 -23.607 1.207 1.00 57.84 90 ARG A C 1
ATOM 656 O O . ARG A 1 90 ? 6.825 -24.650 1.823 1.00 57.84 90 ARG A O 1
ATOM 663 N N . LEU A 1 91 ? 7.481 -23.112 0.317 1.00 58.50 91 LEU A N 1
ATOM 664 C CA . LEU A 1 91 ? 8.782 -23.720 0.049 1.00 58.50 91 LEU A CA 1
ATOM 665 C C . LEU A 1 91 ? 9.770 -23.320 1.143 1.00 58.50 91 LEU A C 1
ATOM 667 O O . LEU A 1 91 ? 10.470 -22.310 1.074 1.00 58.50 91 LEU A O 1
ATOM 671 N N . TRP A 1 92 ? 9.840 -24.163 2.163 1.00 59.97 92 TRP A N 1
ATOM 672 C CA . TRP A 1 92 ? 11.013 -24.223 3.015 1.00 59.97 92 TRP A CA 1
ATOM 673 C C . TRP A 1 92 ? 12.160 -24.865 2.229 1.00 59.97 92 TRP A C 1
ATOM 675 O O . TRP A 1 92 ? 11.936 -25.798 1.457 1.00 59.97 92 TRP A O 1
ATOM 685 N N . GLN A 1 93 ? 13.392 -24.383 2.420 1.00 57.34 93 GLN A N 1
ATOM 686 C CA . GLN A 1 93 ? 14.572 -25.040 1.844 1.00 57.34 93 GLN A CA 1
ATOM 687 C C . GLN A 1 93 ? 14.592 -26.521 2.254 1.00 57.34 93 GLN A C 1
ATOM 689 O O . GLN A 1 93 ? 14.264 -26.844 3.399 1.00 57.34 93 GLN A O 1
ATOM 694 N N . GLU A 1 94 ? 14.988 -27.409 1.340 1.00 62.75 94 GLU A 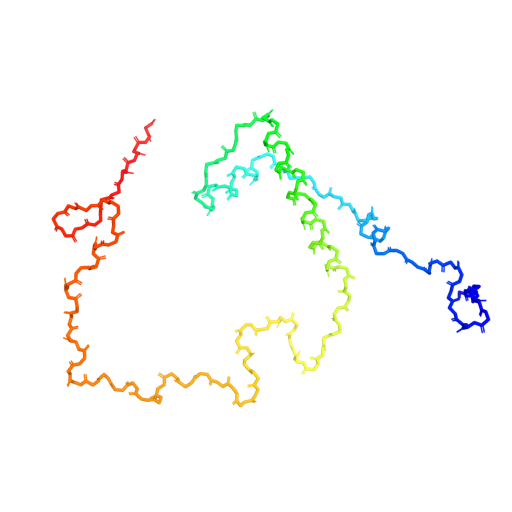N 1
ATOM 695 C CA . GLU A 1 94 ? 15.108 -28.845 1.607 1.00 62.75 94 GLU A CA 1
ATOM 696 C C . GLU A 1 94 ? 15.940 -29.071 2.889 1.00 62.75 94 GLU A C 1
ATOM 698 O O . GLU A 1 94 ? 17.067 -28.590 3.009 1.00 62.75 94 GLU A O 1
ATOM 703 N N . GLY A 1 95 ? 15.339 -29.708 3.905 1.00 61.41 95 GLY A N 1
ATOM 704 C CA . GLY A 1 95 ? 15.947 -29.915 5.230 1.00 61.41 95 GLY A CA 1
ATOM 705 C C . GLY A 1 95 ? 15.649 -28.861 6.312 1.00 61.41 95 GLY A C 1
ATOM 706 O O . GLY A 1 95 ? 16.141 -29.003 7.429 1.00 61.41 95 GLY A O 1
ATOM 707 N N . LYS A 1 96 ? 14.834 -27.830 6.043 1.00 59.84 96 LYS A N 1
ATOM 708 C CA . LYS A 1 96 ? 14.437 -26.794 7.021 1.00 59.84 96 LYS A CA 1
ATOM 709 C C . LYS A 1 96 ? 12.918 -26.730 7.230 1.00 59.84 96 LYS A C 1
ATOM 711 O O . LYS A 1 96 ? 12.321 -25.692 7.008 1.00 59.84 96 LYS A O 1
ATOM 716 N N . GLY A 1 97 ? 12.260 -27.813 7.634 1.00 65.31 97 GLY A N 1
ATOM 717 C CA . GLY A 1 97 ? 10.857 -27.737 8.079 1.00 65.31 97 GLY A CA 1
ATOM 718 C C . GLY A 1 97 ? 10.733 -27.253 9.531 1.00 65.31 97 GLY A C 1
ATOM 719 O O . GLY A 1 97 ? 11.645 -27.470 10.328 1.00 65.31 97 GLY A O 1
ATOM 720 N N . ILE A 1 98 ? 9.598 -26.646 9.902 1.00 64.25 98 ILE A N 1
ATOM 721 C CA . ILE A 1 98 ? 9.191 -26.553 11.315 1.00 64.25 98 ILE A CA 1
ATOM 722 C C . ILE A 1 98 ? 8.591 -27.906 11.697 1.00 64.25 98 ILE A C 1
ATOM 724 O O . ILE A 1 98 ? 7.606 -28.339 11.099 1.00 64.25 98 ILE A O 1
ATOM 728 N N . ASP A 1 99 ? 9.164 -28.565 12.699 1.00 67.06 99 ASP A N 1
ATOM 729 C CA . ASP A 1 99 ? 8.573 -29.772 13.260 1.00 67.06 99 ASP A CA 1
ATOM 730 C C . ASP A 1 99 ? 7.368 -29.405 14.135 1.00 67.06 99 ASP A C 1
ATOM 732 O O . ASP A 1 99 ? 7.511 -28.914 15.255 1.00 67.06 99 ASP A O 1
ATOM 736 N N . LEU A 1 100 ? 6.160 -29.595 13.602 1.00 66.31 100 LEU A N 1
ATOM 737 C CA . LEU A 1 100 ? 4.914 -29.248 14.292 1.00 66.31 100 LEU A CA 1
ATOM 738 C C . LEU A 1 100 ? 4.571 -30.221 15.436 1.00 66.31 100 LEU A C 1
ATOM 740 O O . LEU A 1 100 ? 3.646 -29.950 16.205 1.00 66.31 100 LEU A O 1
ATOM 744 N N . PHE A 1 101 ? 5.290 -31.346 15.563 1.00 63.62 101 PHE A N 1
ATOM 745 C CA . PHE A 1 101 ? 4.915 -32.440 16.465 1.00 63.62 101 PHE A CA 1
ATOM 746 C C . PHE A 1 101 ? 6.051 -33.005 17.326 1.00 63.62 101 PHE A C 1
ATOM 748 O O . PHE A 1 101 ? 5.770 -33.781 18.245 1.00 63.62 101 PHE A O 1
ATOM 755 N N . VAL A 1 102 ? 7.307 -32.594 17.141 1.00 55.22 102 VAL A N 1
ATOM 756 C CA . VAL A 1 102 ? 8.387 -32.924 18.085 1.00 55.22 102 VAL A CA 1
ATOM 757 C C . VAL A 1 102 ? 8.233 -32.111 19.372 1.00 55.22 102 VAL A C 1
ATOM 759 O O . VAL A 1 102 ? 8.747 -31.012 19.540 1.00 55.22 102 VAL A O 1
ATOM 762 N N . GLY A 1 103 ? 7.477 -32.692 20.307 1.00 57.88 103 GLY A N 1
ATOM 763 C CA . GLY A 1 103 ? 7.389 -32.268 21.708 1.00 57.88 103 GLY A CA 1
ATOM 764 C C . GLY A 1 103 ? 5.978 -31.966 22.211 1.00 57.88 103 GLY A C 1
ATOM 765 O O . GLY A 1 103 ? 5.741 -32.030 23.415 1.00 57.88 103 GLY A O 1
ATOM 766 N N . SER A 1 104 ? 5.016 -31.719 21.323 1.00 57.31 104 SER A N 1
ATOM 767 C CA . SER A 1 104 ? 3.663 -31.282 21.693 1.00 57.31 104 SER A CA 1
ATOM 768 C C . SER A 1 104 ? 2.716 -32.447 22.004 1.00 57.31 104 SER A C 1
ATOM 770 O O . SER A 1 104 ? 1.660 -32.599 21.397 1.00 57.31 104 SER A O 1
ATOM 772 N N . LYS A 1 105 ? 3.050 -33.262 23.009 1.00 59.00 105 LYS A N 1
ATOM 773 C CA . LYS A 1 105 ? 1.982 -33.729 23.903 1.00 59.00 105 LYS A CA 1
ATOM 774 C C . LYS A 1 105 ? 1.771 -32.580 24.883 1.00 59.00 105 LYS A C 1
ATOM 776 O O . LYS A 1 105 ? 2.766 -32.172 25.484 1.00 59.00 105 LYS A O 1
ATOM 781 N N . PRO A 1 106 ? 0.552 -32.042 25.069 1.00 56.09 106 PRO A N 1
ATOM 782 C CA . PRO A 1 106 ? 0.335 -31.108 26.163 1.00 56.09 106 PRO A CA 1
ATOM 783 C C . PRO A 1 106 ? 0.816 -31.812 27.432 1.00 56.09 106 PRO A C 1
ATOM 785 O O . PRO A 1 106 ? 0.333 -32.900 27.761 1.00 56.09 106 PRO A O 1
ATOM 788 N N . LYS A 1 107 ? 1.830 -31.256 28.104 1.00 56.97 107 LYS A N 1
ATOM 789 C CA . LYS A 1 107 ? 2.217 -31.763 29.417 1.00 56.97 107 LYS A CA 1
ATOM 790 C C . LYS A 1 107 ? 0.970 -31.645 30.280 1.00 56.97 107 LYS A C 1
ATOM 792 O O . LYS A 1 107 ? 0.448 -30.545 30.459 1.00 56.97 107 LYS A O 1
ATOM 797 N N . ALA A 1 108 ? 0.462 -32.777 30.764 1.00 53.19 108 ALA A N 1
ATOM 798 C CA . ALA A 1 108 ? -0.611 -32.804 31.746 1.00 53.19 108 ALA A CA 1
ATOM 799 C C . ALA A 1 108 ? -0.139 -31.987 32.963 1.00 53.19 108 ALA A C 1
ATOM 801 O O . ALA A 1 108 ? 0.678 -32.457 33.749 1.00 53.19 108 ALA A O 1
ATOM 802 N N . GLY A 1 109 ? -0.554 -30.719 33.031 1.00 54.28 109 GLY A N 1
ATOM 803 C CA . GLY A 1 109 ? -0.050 -29.739 33.996 1.00 54.28 109 GLY A CA 1
ATOM 804 C C . GLY A 1 109 ? 0.134 -28.311 33.463 1.00 54.28 109 GLY A C 1
ATOM 805 O O . GLY A 1 109 ? 0.169 -27.388 34.270 1.00 54.28 109 GLY A O 1
ATOM 806 N N . GLU A 1 110 ? 0.194 -28.094 32.143 1.00 50.69 110 GLU A N 1
ATOM 807 C CA . GLU A 1 110 ? 0.406 -26.756 31.547 1.00 50.69 110 GLU A CA 1
ATOM 808 C C . GLU A 1 110 ? -0.878 -26.023 31.126 1.00 50.69 110 GLU A C 1
ATOM 810 O O . GLU A 1 110 ? -0.829 -24.943 30.554 1.00 50.69 110 GLU A O 1
ATOM 815 N N . THR A 1 111 ? -2.049 -26.527 31.512 1.00 51.72 111 THR A N 1
ATOM 816 C CA . THR A 1 111 ? -3.236 -25.680 31.688 1.00 51.72 111 THR A CA 1
ATOM 817 C C . THR A 1 111 ? -3.291 -25.168 33.124 1.00 51.72 111 THR A C 1
ATOM 819 O O . THR A 1 111 ? -4.315 -25.289 33.795 1.00 51.72 111 THR A O 1
ATOM 822 N N . LYS A 1 112 ? -2.216 -24.545 33.621 1.00 51.59 112 LYS A N 1
ATOM 823 C CA . LYS A 1 112 ? -2.457 -23.415 34.519 1.00 51.59 112 LYS A CA 1
ATOM 824 C C . LYS A 1 112 ? -3.003 -22.331 33.612 1.00 51.59 112 LYS A C 1
ATOM 826 O O . LYS A 1 112 ? -2.241 -21.591 33.001 1.00 51.59 112 LYS A O 1
ATOM 831 N N . ARG A 1 113 ? -4.330 -22.314 33.452 1.00 55.22 113 ARG A N 1
ATOM 832 C CA . ARG A 1 113 ? -5.021 -21.159 32.898 1.00 55.22 113 ARG A CA 1
ATOM 833 C C . ARG A 1 113 ? -4.474 -19.961 33.666 1.00 55.22 113 ARG A C 1
ATOM 835 O O . ARG A 1 113 ? -4.733 -19.827 34.860 1.00 55.22 113 ARG A O 1
ATOM 842 N N . HIS A 1 114 ? -3.666 -19.137 33.014 1.00 51.00 114 HIS A N 1
ATOM 843 C CA . HIS A 1 114 ? -3.413 -17.795 33.501 1.00 51.00 114 HIS A CA 1
ATOM 844 C C . HIS A 1 114 ? -4.729 -17.034 33.296 1.00 51.00 114 HIS A C 1
ATOM 846 O O . HIS A 1 114 ? -4.880 -16.242 32.378 1.00 51.00 114 HIS A O 1
ATOM 852 N N . GLU A 1 115 ? -5.716 -17.325 34.148 1.00 55.59 115 GLU A N 1
ATOM 853 C CA . GLU A 1 115 ? -6.917 -16.502 34.334 1.00 55.59 115 GLU A CA 1
ATOM 854 C C . GLU A 1 115 ? -6.519 -15.129 34.913 1.00 55.59 115 GLU A C 1
ATOM 856 O O . GLU A 1 115 ? -7.303 -14.188 34.937 1.00 55.59 115 GLU A O 1
ATOM 861 N N . SER A 1 116 ? -5.260 -14.977 35.335 1.00 59.44 116 SER A N 1
ATOM 862 C CA . SER A 1 116 ? -4.689 -13.730 35.806 1.00 59.44 116 SER A CA 1
ATOM 863 C C . SER A 1 116 ? -4.350 -12.807 34.632 1.00 59.44 116 SER A C 1
ATOM 865 O O . SER A 1 116 ? -3.221 -12.782 34.141 1.00 59.44 116 SER A O 1
ATOM 867 N N . ASN A 1 117 ? -5.329 -11.983 34.276 1.00 64.75 117 ASN A N 1
ATOM 868 C CA . ASN A 1 117 ? -5.126 -10.662 33.690 1.00 64.75 117 ASN A CA 1
ATOM 869 C C . ASN A 1 117 ? -4.959 -10.574 32.162 1.00 64.75 117 ASN A C 1
ATOM 871 O O . ASN A 1 117 ? -4.205 -9.740 31.667 1.00 64.75 117 ASN A O 1
ATOM 875 N N . VAL A 1 118 ? -5.732 -11.361 31.404 1.00 72.38 118 VAL A N 1
ATOM 876 C CA . VAL A 1 118 ? -5.902 -11.176 29.942 1.00 72.38 118 VAL A CA 1
ATOM 877 C C . VAL A 1 118 ? -6.306 -9.730 29.608 1.00 72.38 118 VAL A C 1
ATOM 879 O O . VAL A 1 118 ? -5.865 -9.157 28.616 1.00 72.38 118 VAL A O 1
ATOM 882 N N . VAL A 1 119 ? -7.073 -9.101 30.497 1.00 80.06 119 VAL A N 1
ATOM 883 C CA . VAL A 1 119 ? -7.576 -7.733 30.339 1.00 80.06 119 VAL A CA 1
ATOM 884 C C . VAL A 1 119 ? -6.650 -6.668 30.951 1.00 80.06 119 VAL A C 1
ATOM 886 O O . VAL A 1 119 ? -6.930 -5.480 30.868 1.00 80.06 119 VAL A O 1
ATOM 889 N N . GLY A 1 120 ? -5.506 -7.058 31.521 1.00 79.00 120 GLY A N 1
ATOM 890 C CA . GLY A 1 120 ? -4.618 -6.156 32.268 1.00 79.00 120 GLY A CA 1
ATOM 891 C C . GLY A 1 120 ? -3.902 -5.100 31.445 1.00 79.00 120 GLY A C 1
ATOM 892 O O . GLY A 1 120 ? -3.400 -4.125 31.996 1.00 79.00 120 GLY A O 1
ATOM 893 N N . HIS A 1 121 ? -3.847 -5.308 30.133 1.00 84.12 121 HIS A N 1
ATOM 894 C CA . HIS A 1 121 ? -3.292 -4.359 29.174 1.00 84.12 121 HIS A CA 1
ATOM 895 C C . HIS A 1 121 ? -4.377 -3.630 28.377 1.00 84.12 121 HIS A C 1
ATOM 897 O O . HIS A 1 121 ? -4.052 -2.884 27.458 1.00 84.12 121 HIS A O 1
ATOM 903 N N . ALA A 1 122 ? -5.655 -3.858 28.689 1.00 86.25 122 ALA A N 1
ATOM 904 C CA . ALA A 1 122 ? -6.734 -3.136 28.044 1.00 86.25 122 ALA A CA 1
ATOM 905 C C . ALA A 1 122 ? -6.747 -1.683 28.523 1.00 86.25 122 ALA A C 1
ATOM 907 O O . ALA A 1 122 ? -6.657 -1.418 29.720 1.00 86.25 122 ALA A O 1
ATOM 908 N N . GLU A 1 123 ? -6.918 -0.751 27.591 1.00 87.12 123 GLU A N 1
ATOM 909 C CA . GLU A 1 123 ? -7.190 0.648 27.925 1.00 87.12 123 GLU A CA 1
ATOM 910 C C . GLU A 1 123 ? -8.527 0.789 28.671 1.00 87.12 123 GLU A C 1
ATOM 912 O O . GLU A 1 123 ? -8.645 1.580 29.604 1.00 87.12 123 GLU A O 1
ATOM 917 N N . GLN A 1 124 ? -9.521 -0.025 28.298 1.00 86.12 124 GLN A N 1
ATOM 918 C CA . GLN A 1 124 ? -10.833 -0.078 28.936 1.00 86.12 124 GLN A CA 1
ATOM 919 C C . GLN A 1 124 ? -11.278 -1.528 29.147 1.00 86.12 124 GLN A C 1
ATOM 921 O O . GLN A 1 124 ? -11.182 -2.369 28.247 1.00 86.12 124 GLN A O 1
ATOM 926 N N . SER A 1 125 ? -11.786 -1.819 30.345 1.00 89.38 125 SER A N 1
ATOM 927 C CA . SER A 1 125 ? -12.337 -3.127 30.695 1.00 89.38 125 SER A CA 1
ATOM 928 C C . SER A 1 125 ? -13.468 -3.019 31.710 1.00 89.38 125 SER A C 1
ATOM 930 O O . SER A 1 125 ? -13.432 -2.159 32.587 1.00 89.38 125 SER A O 1
ATOM 932 N N . GLU A 1 126 ? -14.458 -3.898 31.587 1.00 88.19 126 GLU A N 1
ATOM 933 C CA . GLU A 1 126 ? -15.620 -3.980 32.476 1.00 88.19 126 GLU A CA 1
ATOM 934 C C . GLU A 1 126 ? -16.004 -5.455 32.647 1.00 88.19 126 GLU A C 1
ATOM 936 O O . GLU A 1 126 ? -16.019 -6.210 31.675 1.00 88.19 126 GLU A O 1
ATOM 941 N N . ASP A 1 127 ? -16.230 -5.894 33.889 1.00 84.00 127 ASP A N 1
ATOM 942 C CA . ASP A 1 127 ? -16.628 -7.267 34.250 1.00 84.00 127 ASP A CA 1
ATOM 943 C C . ASP A 1 127 ? -15.790 -8.402 33.620 1.00 84.00 127 ASP A C 1
ATOM 945 O O . ASP A 1 127 ? -16.277 -9.505 33.372 1.00 84.00 127 ASP A O 1
ATOM 949 N N . GLY A 1 128 ? -14.499 -8.153 33.376 1.00 83.25 128 GLY A N 1
ATOM 950 C CA . GLY A 1 128 ? -13.595 -9.132 32.761 1.00 83.25 128 GLY A CA 1
ATOM 951 C C . GLY A 1 128 ? -13.674 -9.201 31.232 1.00 83.25 128 GLY A C 1
ATOM 952 O O . GLY A 1 128 ? -13.124 -10.130 30.640 1.00 83.25 128 GLY A O 1
ATOM 953 N N . TYR A 1 129 ? -14.301 -8.215 30.590 1.00 85.44 129 TYR A N 1
ATOM 954 C CA . TYR A 1 129 ? -14.399 -8.079 29.139 1.00 85.44 129 TYR A CA 1
ATOM 955 C C . TYR A 1 129 ? -13.700 -6.808 28.644 1.00 85.44 129 TYR A C 1
ATOM 957 O O . TYR A 1 129 ? -13.603 -5.809 29.359 1.00 85.44 129 TYR A O 1
ATOM 965 N N . TYR A 1 130 ? -13.220 -6.843 27.397 1.00 88.69 130 TYR A N 1
ATOM 966 C CA . TYR A 1 130 ? -12.775 -5.640 26.692 1.00 88.69 130 TYR A CA 1
ATOM 967 C C . TYR A 1 130 ? -13.987 -4.786 26.329 1.00 88.69 130 TYR A C 1
ATOM 969 O O . TYR A 1 130 ? -14.952 -5.291 25.750 1.00 88.69 130 TYR A O 1
ATOM 977 N N . VAL A 1 131 ? -13.913 -3.494 26.629 1.00 90.56 131 VAL A N 1
ATOM 978 C CA . VAL A 1 131 ? -14.936 -2.523 26.240 1.00 90.56 131 VAL A CA 1
ATOM 979 C C . VAL A 1 131 ? -14.464 -1.829 24.970 1.00 90.56 131 VAL A C 1
ATOM 981 O O . VAL A 1 131 ? -13.332 -1.358 24.895 1.00 90.56 131 VAL A O 1
ATOM 984 N N . VAL A 1 132 ? -15.326 -1.791 23.955 1.00 87.50 132 VAL A N 1
ATOM 985 C CA . VAL A 1 132 ? -15.075 -1.066 22.707 1.00 87.50 132 VAL A CA 1
ATOM 986 C C . VAL A 1 132 ? -16.249 -0.134 22.462 1.00 87.50 132 VAL A C 1
ATOM 988 O O . VAL A 1 132 ? -17.407 -0.559 22.489 1.00 87.50 132 VAL A O 1
ATOM 991 N N . GLU A 1 133 ? -15.960 1.136 22.193 1.00 84.81 133 GLU A N 1
ATOM 992 C CA . GLU A 1 133 ? -16.984 2.092 21.790 1.00 84.81 133 GLU A CA 1
ATOM 993 C C . GLU A 1 133 ? -17.568 1.690 20.432 1.00 84.81 133 GLU A C 1
ATOM 995 O O . GLU A 1 133 ? -16.930 1.796 19.384 1.00 84.81 133 GLU A O 1
ATOM 1000 N N . THR A 1 134 ? -18.820 1.233 20.430 1.00 80.62 134 THR A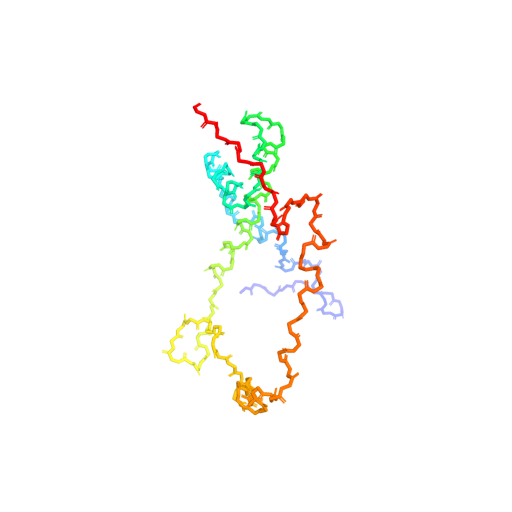 N 1
ATOM 1001 C CA . THR A 1 134 ? -19.542 0.976 19.181 1.00 80.62 134 THR A CA 1
ATOM 1002 C C . THR A 1 134 ? -20.232 2.260 18.741 1.00 80.62 134 THR A C 1
ATOM 1004 O O . THR A 1 134 ? -21.379 2.544 19.085 1.00 80.62 134 THR A O 1
ATOM 1007 N N . SER A 1 135 ? -19.523 3.078 17.967 1.00 62.47 135 SER A N 1
ATOM 1008 C CA . SER A 1 135 ? -20.128 4.225 17.296 1.00 62.47 135 SER A CA 1
ATOM 1009 C C . SER A 1 135 ? -21.091 3.728 16.209 1.00 62.47 135 SER A C 1
ATOM 1011 O O . SER A 1 135 ? -20.748 3.585 15.039 1.00 62.47 135 SER A O 1
ATOM 1013 N N . ARG A 1 136 ? -22.347 3.448 16.587 1.00 55.00 136 ARG A N 1
ATOM 1014 C CA . ARG A 1 136 ? -23.446 3.275 15.627 1.00 55.00 136 ARG A CA 1
ATOM 1015 C C . ARG A 1 136 ? -23.760 4.637 15.011 1.00 55.00 136 ARG A C 1
ATOM 1017 O O . ARG A 1 136 ? -24.650 5.343 15.478 1.00 55.00 136 ARG A O 1
ATOM 1024 N N . ARG A 1 137 ? -23.021 5.022 13.968 1.00 54.09 137 ARG A N 1
ATOM 1025 C CA . ARG A 1 137 ? -23.472 6.082 13.061 1.00 54.09 137 ARG A CA 1
ATOM 1026 C C . ARG A 1 137 ? -24.699 5.560 12.312 1.00 54.09 137 ARG A C 1
ATOM 1028 O O . ARG A 1 137 ? -24.644 4.500 11.693 1.00 54.09 137 ARG A O 1
ATOM 1035 N N . LYS A 1 138 ? -25.808 6.270 12.487 1.00 38.12 138 LYS A N 1
ATOM 1036 C CA . LYS A 1 138 ? -27.095 6.044 11.833 1.00 38.12 138 LYS A 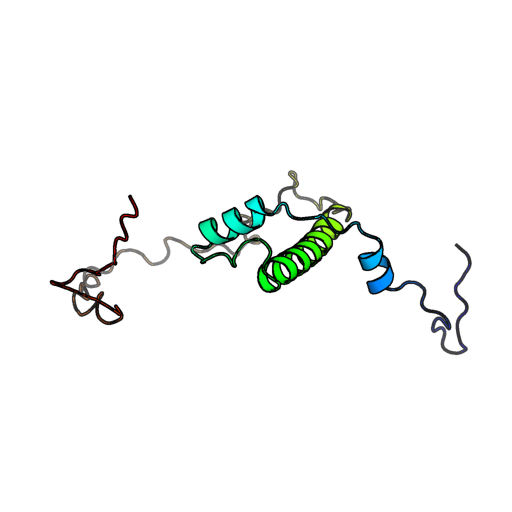CA 1
ATOM 1037 C C . LYS A 1 138 ? -27.187 6.922 10.595 1.00 38.12 138 LYS A C 1
ATOM 1039 O O . LYS A 1 138 ? -26.628 8.040 10.662 1.00 38.12 138 LYS A O 1
#

pLDDT: mean 75.95, std 14.7, range [38.12, 95.69]

Secondary structure (DSSP, 8-state):
-PPPPB-TTS-BSS-S--HHHHHTTS--PPPPHHHHHHHHHHTTPPPPPTT-HHHHHHHHHHHHHHHHHHHHTTS-----SSSS-S--TT-PPTT----SSSS-SPPTT------S-TTTT-SSEETTEE--------

Organism: Botryobasidium botryosum (strain FD-172 SS1) (NCBI:txid930990)

Sequence (138 aa):
GAAPDVDDLGLPTSPTWSVNQLLSSYPTPTLAPGTLVRLHELAALVPPPDGSPEFSGLSRELGELIRLVEAVKLVHVDRGSGDDGIPDARLWQEGKGIDLFVGSKPKAGETKRHESNVVGHAEQSEDGYYVVETSRRK

Foldseek 3Di:
DDDADADPVRHRPDDPDDPCVVLVPFDQDQDDLVVQCVVCVVVVHDGDDPPDPVSVVVRRVVSSVVSVVVVVVVDDDDPPDDPDPDPDPPDDDVPDDDPPPVPPPPPPPPPPPCPPPPPVPAPDDDPSDHDDDDPPDD

Mean predicted aligned error: 15.1 Å

Solvent-accessible surface area (backbone atoms only — not comparable to full-atom values): 9420 Å² total; per-residue (Å²): 131,84,82,77,61,53,47,102,85,69,47,63,75,53,83,92,72,51,70,66,61,56,62,67,67,55,73,68,57,82,70,55,70,71,54,56,45,51,50,22,58,75,67,75,43,84,62,67,58,90,88,35,72,66,38,55,51,51,44,48,54,52,16,54,53,48,32,58,58,52,56,56,74,73,56,85,73,78,76,74,92,55,102,60,96,59,94,54,95,80,69,56,60,92,92,54,77,83,74,89,64,84,72,74,63,82,60,94,76,72,78,66,73,72,78,79,51,86,63,70,80,48,94,42,69,56,98,92,39,82,61,74,91,78,81,79,81,126

Radius of gyration: 27.23 Å; Cα contacts (8 Å, |Δi|>4): 62; chains: 1; bounding box: 71×53×64 Å